Protein AF-A0A0V0R8R2-F1 (afdb_monomer)

Organism: Pseudocohnilembus persalinus (NCBI:txid266149)

InterPro domains:
  IPR005024 Snf7 family [PF03357] (38-142)
  IPR005024 Snf7 family [PTHR22761] (37-143)

Secondary structure (DSSP, 8-state):
-------------S------------PPPPHHHHHHHHHHHHHHHHHHHHHHHHHHHHHHHHHHHHHHHTT-HHHHHHHHHHHHHHHHHHHHHHHHHHHHHHHHHHHHHHHHHHHHHHHHHHHHHHHHHHHHHHHHHHHHTT-

Structure (mmCIF, N/CA/C/O backbone):
data_AF-A0A0V0R8R2-F1
#
_entry.id   AF-A0A0V0R8R2-F1
#
loop_
_atom_site.group_PDB
_atom_site.id
_atom_site.type_symbol
_atom_site.label_atom_id
_atom_site.label_alt_id
_atom_site.label_comp_id
_atom_site.label_asym_id
_atom_site.label_entity_id
_atom_site.label_seq_id
_atom_site.pdbx_PDB_ins_code
_atom_site.Cartn_x
_atom_site.Cartn_y
_atom_site.Cartn_z
_atom_site.occupancy
_atom_site.B_iso_or_equiv
_atom_site.auth_seq_id
_atom_site.auth_comp_id
_atom_site.auth_asym_id
_atom_site.auth_atom_id
_atom_site.pdbx_PDB_model_num
ATOM 1 N N . MET A 1 1 ? 66.828 -2.084 43.145 1.00 45.34 1 MET A N 1
ATOM 2 C CA . MET A 1 1 ? 68.097 -2.524 42.523 1.00 45.34 1 MET A CA 1
ATOM 3 C C . MET A 1 1 ? 67.828 -3.833 41.807 1.00 45.34 1 MET A C 1
ATOM 5 O O . MET A 1 1 ? 67.323 -4.739 42.451 1.00 45.34 1 MET A O 1
ATOM 9 N N . GLY A 1 2 ? 68.096 -3.903 40.503 1.00 42.75 2 GLY A N 1
ATOM 10 C CA . GLY A 1 2 ? 67.888 -5.105 39.689 1.00 42.75 2 GLY A CA 1
ATOM 11 C C . GLY A 1 2 ? 67.455 -4.747 38.272 1.00 42.75 2 GLY A C 1
ATOM 12 O O . GLY A 1 2 ? 66.267 -4.724 37.979 1.00 42.75 2 GLY A O 1
ATOM 13 N N . ASN A 1 3 ? 68.435 -4.398 37.439 1.00 40.22 3 ASN A N 1
ATOM 14 C CA . ASN A 1 3 ? 68.286 -4.047 36.031 1.00 40.22 3 ASN A CA 1
ATOM 15 C C . ASN A 1 3 ? 68.470 -5.304 35.150 1.00 40.22 3 ASN A C 1
ATOM 17 O O . ASN A 1 3 ? 69.419 -6.049 35.3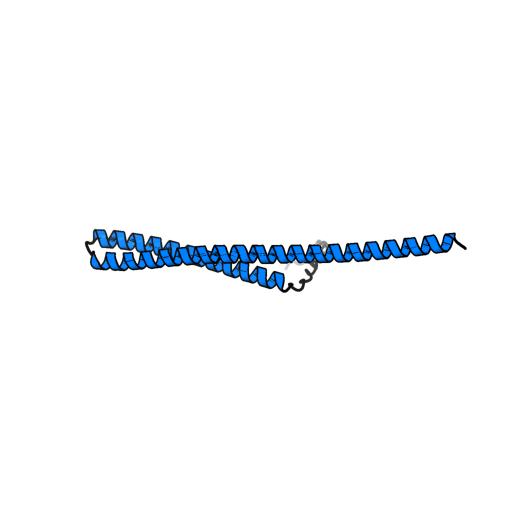65 1.00 40.22 3 ASN A O 1
ATOM 21 N N . CYS A 1 4 ? 67.636 -5.393 34.108 1.00 41.91 4 CYS A N 1
ATOM 22 C CA . CYS A 1 4 ? 67.960 -5.729 32.710 1.00 41.91 4 CYS A CA 1
ATOM 23 C C . CYS A 1 4 ? 68.180 -7.170 32.181 1.00 41.91 4 CYS A C 1
ATOM 25 O O . CYS A 1 4 ? 68.863 -7.999 32.768 1.00 41.91 4 CYS A O 1
ATOM 27 N N . PHE A 1 5 ? 67.725 -7.276 30.915 1.00 38.62 5 PHE A N 1
ATOM 28 C CA . PHE A 1 5 ? 67.988 -8.228 29.816 1.00 38.62 5 PHE A CA 1
ATOM 29 C C . PHE A 1 5 ? 67.271 -9.585 29.873 1.00 38.62 5 PHE A C 1
ATOM 31 O O . PHE A 1 5 ? 67.373 -10.307 30.849 1.00 38.62 5 PHE A O 1
ATOM 38 N N . GLY A 1 6 ? 66.554 -10.037 28.842 1.00 36.25 6 GLY A N 1
ATOM 39 C CA . GLY A 1 6 ? 66.343 -9.561 27.471 1.00 36.25 6 GLY A CA 1
ATOM 40 C C . GLY A 1 6 ? 65.727 -10.712 26.655 1.00 36.25 6 GLY A C 1
ATOM 41 O O . GLY A 1 6 ? 65.796 -11.860 27.084 1.00 36.25 6 GLY A O 1
ATOM 42 N N . GLY A 1 7 ? 65.141 -10.433 25.490 1.00 34.84 7 GLY A N 1
ATOM 43 C CA . GLY A 1 7 ? 64.748 -11.491 24.549 1.00 34.84 7 GLY A CA 1
ATOM 44 C C . GLY A 1 7 ? 63.568 -11.108 23.671 1.00 34.84 7 GLY A C 1
ATOM 45 O O . GLY A 1 7 ? 62.456 -10.972 24.159 1.00 34.84 7 GLY A O 1
ATOM 46 N N . GLY A 1 8 ? 63.850 -10.887 22.389 1.00 38.97 8 GLY A N 1
ATOM 47 C CA . GLY A 1 8 ? 62.956 -10.309 21.393 1.00 38.97 8 GLY A CA 1
ATOM 48 C C . GLY A 1 8 ? 61.653 -11.059 21.120 1.00 38.97 8 GLY A C 1
ATOM 49 O O . GLY A 1 8 ? 61.590 -12.282 21.143 1.00 38.97 8 GLY A O 1
ATOM 50 N N . HIS A 1 9 ? 60.656 -10.280 20.713 1.00 40.16 9 HIS A N 1
ATOM 51 C CA . HIS A 1 9 ? 59.688 -10.689 19.707 1.00 40.16 9 HIS A CA 1
ATOM 52 C C . HIS A 1 9 ? 59.574 -9.555 18.683 1.00 40.16 9 HIS A C 1
ATOM 54 O O . HIS A 1 9 ? 58.788 -8.624 18.822 1.00 40.16 9 HIS A O 1
ATOM 60 N N . GLN A 1 10 ? 60.440 -9.609 17.668 1.00 45.66 10 GLN A N 1
ATOM 61 C CA . GLN A 1 10 ? 60.135 -9.043 16.359 1.00 45.66 10 GLN A CA 1
ATOM 62 C C . GLN A 1 10 ? 59.151 -9.999 15.690 1.00 45.66 10 GLN A C 1
ATOM 64 O O . GLN A 1 10 ? 59.569 -11.065 15.251 1.00 45.66 10 GLN A O 1
ATOM 69 N N . SER A 1 11 ? 57.871 -9.630 15.643 1.00 43.25 11 SER A N 1
ATOM 70 C CA . SER A 1 11 ? 56.898 -10.154 14.675 1.00 43.25 11 SER A CA 1
ATOM 71 C C . SER A 1 11 ? 55.523 -9.522 14.912 1.00 43.25 11 SER A C 1
ATOM 73 O O . SER A 1 11 ? 54.598 -10.225 15.286 1.00 43.25 11 SER A O 1
ATOM 75 N N . ASP A 1 12 ? 55.400 -8.210 14.693 1.00 40.88 12 ASP A N 1
ATOM 76 C CA . ASP A 1 12 ? 54.101 -7.521 14.551 1.00 40.88 12 ASP A CA 1
ATOM 77 C C . ASP A 1 12 ? 54.094 -6.630 13.289 1.00 40.88 12 ASP A C 1
ATOM 79 O O . ASP A 1 12 ? 53.493 -5.562 13.233 1.00 40.88 12 ASP A O 1
ATOM 83 N N . GLU A 1 13 ? 54.778 -7.085 12.235 1.00 48.38 13 GLU A N 1
ATOM 84 C CA . GLU A 1 13 ? 54.634 -6.563 10.872 1.00 48.38 13 GLU A CA 1
ATOM 85 C C . GLU A 1 13 ? 53.998 -7.630 9.982 1.00 48.38 13 GLU A C 1
ATOM 87 O O . GLU A 1 13 ? 54.610 -8.136 9.047 1.00 48.38 13 GLU A O 1
ATOM 92 N N . LEU A 1 14 ? 52.747 -7.989 10.266 1.00 43.44 14 LEU A N 1
ATOM 93 C CA . LEU A 1 14 ? 51.898 -8.646 9.279 1.00 43.44 14 LEU A CA 1
ATOM 94 C C . LEU A 1 14 ? 50.485 -8.057 9.319 1.00 43.44 14 LEU A C 1
ATOM 96 O O . LEU A 1 14 ? 49.672 -8.350 10.184 1.00 43.44 14 LEU A O 1
ATOM 100 N N . GLN A 1 15 ? 50.225 -7.263 8.279 1.00 49.69 15 GLN A N 1
ATOM 101 C CA . GLN A 1 15 ? 48.930 -7.117 7.616 1.00 49.69 15 GLN A CA 1
ATOM 102 C C . GLN A 1 15 ? 47.790 -6.473 8.414 1.00 49.69 15 GLN A C 1
ATOM 104 O O . GLN A 1 15 ? 46.865 -7.135 8.869 1.00 49.69 15 GLN A O 1
ATOM 109 N N . GLN A 1 16 ? 47.733 -5.142 8.347 1.00 43.94 16 GLN A N 1
ATOM 110 C CA . GLN A 1 16 ? 46.463 -4.438 8.123 1.00 43.94 16 GLN A CA 1
ATOM 111 C C . GLN A 1 16 ? 46.586 -3.490 6.922 1.00 43.94 16 GLN A C 1
ATOM 113 O O . GLN A 1 16 ? 46.404 -2.281 7.003 1.00 43.94 16 GLN A O 1
ATOM 118 N N . GLN A 1 17 ? 46.890 -4.068 5.758 1.00 49.06 17 GLN A N 1
ATOM 119 C CA . GLN A 1 17 ? 46.403 -3.536 4.489 1.00 49.06 17 GLN A CA 1
ATOM 120 C C . GLN A 1 17 ? 45.178 -4.356 4.105 1.00 49.06 17 GLN A C 1
ATOM 122 O O . GLN A 1 17 ? 45.333 -5.527 3.778 1.00 49.06 17 GLN A O 1
ATOM 127 N N . GLN A 1 18 ? 43.995 -3.741 4.169 1.00 51.38 18 GLN A N 1
ATOM 128 C CA . GLN A 1 18 ? 42.821 -3.975 3.311 1.00 51.38 18 GLN A CA 1
ATOM 129 C C . GLN A 1 18 ? 41.562 -3.544 4.057 1.00 51.38 18 GLN A C 1
ATOM 131 O O . GLN A 1 18 ? 41.044 -4.331 4.831 1.00 51.38 18 GLN A O 1
ATOM 136 N N . GLN A 1 19 ? 41.046 -2.343 3.770 1.00 46.38 19 GLN A N 1
ATOM 137 C CA . GLN A 1 19 ? 39.603 -2.089 3.606 1.00 46.38 19 GLN A CA 1
ATOM 138 C C . GLN A 1 19 ? 39.396 -0.864 2.697 1.00 46.38 19 GLN A C 1
ATOM 140 O O . GLN A 1 19 ? 38.796 0.129 3.087 1.00 46.38 19 GLN A O 1
ATOM 145 N N . ASN A 1 20 ? 39.880 -0.927 1.454 1.00 48.62 20 ASN A N 1
ATOM 146 C CA . ASN A 1 20 ? 39.290 -0.125 0.380 1.00 48.62 20 ASN A CA 1
ATOM 147 C C . ASN A 1 20 ? 38.273 -1.019 -0.329 1.00 48.62 20 ASN A C 1
ATOM 149 O O . ASN A 1 20 ? 38.573 -1.646 -1.342 1.00 48.62 20 ASN A O 1
ATOM 153 N N . GLY A 1 21 ? 37.084 -1.146 0.266 1.00 41.72 21 GLY A N 1
ATOM 154 C CA . GLY A 1 21 ? 35.951 -1.764 -0.417 1.00 41.72 21 GLY A CA 1
ATOM 155 C C . GLY A 1 21 ? 35.593 -0.943 -1.663 1.00 41.72 21 GLY A C 1
ATOM 156 O O . GLY A 1 21 ? 35.741 0.283 -1.637 1.00 41.72 21 GLY A O 1
ATOM 157 N N . PRO A 1 22 ? 35.135 -1.573 -2.759 1.00 47.62 22 PRO A N 1
ATOM 158 C CA . PRO A 1 22 ? 34.751 -0.843 -3.957 1.00 47.62 22 PRO A CA 1
ATOM 159 C C . PRO A 1 22 ? 33.646 0.148 -3.587 1.00 47.62 22 PRO A C 1
ATOM 161 O O . PRO A 1 22 ? 32.580 -0.244 -3.105 1.00 47.62 22 PRO A O 1
ATOM 164 N N . GLN A 1 23 ? 33.913 1.443 -3.777 1.00 53.62 23 GLN A N 1
ATOM 165 C CA . GLN A 1 23 ? 32.906 2.486 -3.638 1.00 53.62 23 GLN A CA 1
ATOM 166 C C . GLN A 1 23 ? 31.765 2.133 -4.586 1.00 53.62 23 GLN A C 1
ATOM 168 O O . GLN A 1 23 ? 31.903 2.214 -5.805 1.00 53.62 23 GLN A O 1
ATOM 173 N N . LYS A 1 24 ? 30.649 1.674 -4.015 1.00 54.34 24 LYS A N 1
ATOM 174 C CA . LYS A 1 24 ? 29.422 1.372 -4.741 1.00 54.34 24 LYS A CA 1
ATOM 175 C C . LYS A 1 24 ? 29.012 2.657 -5.451 1.00 54.34 24 LYS A C 1
ATOM 177 O O . LYS A 1 24 ? 28.453 3.544 -4.809 1.00 54.34 24 LYS A O 1
ATOM 182 N N . GLN A 1 25 ? 29.348 2.774 -6.739 1.00 55.41 25 GLN A N 1
ATOM 183 C CA . GLN A 1 25 ? 28.928 3.883 -7.587 1.00 55.41 25 GLN A CA 1
ATOM 184 C C . GLN A 1 25 ? 27.425 4.022 -7.400 1.00 55.41 25 GLN A C 1
ATOM 186 O O . GLN A 1 25 ? 26.648 3.121 -7.729 1.00 55.41 25 GLN A O 1
ATOM 191 N N . ARG A 1 26 ? 27.031 5.113 -6.745 1.00 56.47 26 ARG A N 1
ATOM 192 C CA . ARG A 1 26 ? 25.636 5.420 -6.484 1.00 56.47 26 ARG A CA 1
ATOM 193 C C . ARG A 1 26 ? 25.040 5.748 -7.844 1.00 56.47 26 ARG A C 1
ATOM 195 O O . ARG A 1 26 ? 25.183 6.868 -8.313 1.00 56.47 26 ARG A O 1
ATOM 202 N N . ARG A 1 27 ? 24.450 4.741 -8.493 1.00 75.88 27 ARG A N 1
ATOM 203 C CA . ARG A 1 27 ? 23.699 4.932 -9.734 1.00 75.88 27 ARG A CA 1
ATOM 204 C C . ARG A 1 27 ? 22.673 6.033 -9.490 1.00 75.88 27 ARG A C 1
ATOM 206 O O . ARG A 1 27 ? 22.012 6.041 -8.446 1.00 75.88 27 ARG A O 1
ATOM 213 N N . GLU A 1 28 ? 22.592 6.976 -10.417 1.00 77.62 28 GLU A N 1
ATOM 214 C CA . GLU A 1 28 ? 21.546 7.985 -10.391 1.00 77.62 28 GLU A CA 1
ATOM 215 C C . GLU A 1 28 ? 20.206 7.269 -10.525 1.00 77.62 28 GLU A C 1
ATOM 217 O O . GLU A 1 28 ? 19.975 6.525 -11.473 1.00 77.62 28 GLU A O 1
ATOM 222 N N . ILE A 1 29 ? 19.357 7.439 -9.512 1.00 78.25 29 ILE A N 1
ATOM 223 C CA . ILE A 1 29 ? 18.043 6.806 -9.476 1.00 78.25 29 ILE A CA 1
ATOM 224 C C . ILE A 1 29 ? 17.215 7.426 -10.597 1.00 78.25 29 ILE A C 1
ATOM 226 O O . ILE A 1 29 ? 16.979 8.645 -10.582 1.00 78.25 29 ILE A O 1
ATOM 230 N N . THR A 1 30 ? 16.772 6.586 -11.527 1.00 86.31 30 THR A N 1
ATOM 231 C CA . THR A 1 30 ? 15.878 6.974 -12.618 1.00 86.31 30 THR A CA 1
ATOM 232 C C . THR A 1 30 ? 14.559 7.496 -12.052 1.00 86.31 30 THR A C 1
ATOM 234 O O . THR A 1 30 ? 14.128 7.112 -10.963 1.00 86.31 30 THR A O 1
ATOM 237 N N . GLU A 1 31 ? 13.884 8.382 -12.780 1.00 85.31 31 GLU A N 1
ATOM 238 C CA . GLU A 1 31 ? 12.595 8.940 -12.349 1.00 85.31 31 GLU A CA 1
ATOM 239 C C . GLU A 1 31 ? 11.572 7.842 -12.013 1.00 85.31 31 GLU A C 1
ATOM 241 O O . GLU A 1 31 ? 10.917 7.889 -10.972 1.00 85.31 31 GLU A O 1
ATOM 246 N N . THR A 1 32 ? 11.527 6.787 -12.828 1.00 85.12 32 THR A N 1
ATOM 247 C CA . THR A 1 32 ? 10.645 5.634 -12.622 1.00 85.12 32 THR A CA 1
ATOM 248 C C . THR A 1 32 ? 10.953 4.860 -11.337 1.00 85.12 32 THR A C 1
ATOM 250 O O . THR A 1 32 ? 10.032 4.451 -10.633 1.00 85.12 32 THR A O 1
ATOM 253 N N . GLU A 1 33 ? 12.231 4.710 -10.970 1.00 87.06 33 GLU A N 1
ATOM 254 C CA . GLU A 1 33 ? 12.621 4.067 -9.708 1.00 87.06 33 GLU A CA 1
ATOM 255 C C . GLU A 1 33 ? 12.254 4.935 -8.497 1.00 87.06 33 GLU A C 1
ATOM 257 O O . GLU A 1 33 ? 11.850 4.404 -7.462 1.00 87.06 33 GLU A O 1
ATOM 262 N N . ARG A 1 34 ? 12.342 6.271 -8.607 1.00 90.38 34 ARG A N 1
ATOM 263 C CA . ARG A 1 34 ? 11.898 7.183 -7.534 1.00 90.38 34 ARG A CA 1
ATOM 264 C C . ARG A 1 34 ? 10.400 7.038 -7.282 1.00 90.38 34 ARG A C 1
ATOM 266 O O . ARG A 1 34 ? 9.995 6.861 -6.134 1.00 90.38 34 ARG A O 1
ATOM 273 N N . ILE A 1 35 ? 9.604 7.034 -8.351 1.00 89.81 35 ILE A N 1
ATOM 274 C CA . ILE A 1 35 ? 8.151 6.833 -8.282 1.00 89.81 35 ILE A CA 1
ATOM 275 C C . ILE A 1 35 ? 7.831 5.468 -7.660 1.00 89.81 35 ILE A C 1
ATOM 277 O O . ILE A 1 35 ? 7.013 5.386 -6.743 1.00 89.81 35 ILE A O 1
ATOM 281 N N . GLU A 1 36 ? 8.509 4.397 -8.085 1.00 92.25 36 GLU A N 1
ATOM 282 C CA . GLU A 1 36 ? 8.305 3.060 -7.517 1.00 92.25 36 GLU A CA 1
ATOM 283 C C . GLU A 1 36 ? 8.620 3.022 -6.009 1.00 92.25 36 GLU A C 1
ATOM 285 O O . GLU A 1 36 ? 7.878 2.422 -5.222 1.00 92.25 36 GLU A O 1
ATOM 290 N N . ILE A 1 37 ? 9.699 3.685 -5.581 1.00 93.38 37 ILE A N 1
ATOM 291 C CA . ILE A 1 37 ? 10.072 3.807 -4.167 1.00 93.38 37 ILE A CA 1
ATOM 292 C C . ILE A 1 37 ? 8.981 4.537 -3.378 1.00 93.38 37 ILE A C 1
ATOM 294 O O . ILE A 1 37 ? 8.606 4.082 -2.294 1.00 93.38 37 ILE A O 1
ATOM 298 N N . ASP A 1 38 ? 8.453 5.642 -3.892 1.00 94.12 38 ASP A N 1
ATOM 299 C CA . ASP A 1 38 ? 7.451 6.434 -3.178 1.00 94.12 38 ASP A CA 1
ATOM 300 C C . ASP A 1 38 ? 6.092 5.724 -3.100 1.00 94.12 38 ASP A C 1
ATOM 302 O O . ASP A 1 38 ? 5.447 5.729 -2.042 1.00 94.12 38 ASP A O 1
ATOM 306 N N . LEU A 1 39 ? 5.702 4.997 -4.149 1.00 94.00 39 LEU A N 1
ATOM 307 C CA . LEU A 1 39 ? 4.533 4.115 -4.114 1.00 94.00 39 LEU A CA 1
ATOM 308 C C . LEU A 1 39 ? 4.702 2.999 -3.071 1.00 94.00 39 LEU A C 1
ATOM 310 O O . LEU A 1 39 ? 3.791 2.752 -2.274 1.00 94.00 39 LEU A O 1
ATOM 314 N N . LYS A 1 40 ? 5.883 2.370 -2.994 1.00 94.12 40 LYS A N 1
ATOM 315 C CA . LYS A 1 40 ? 6.192 1.358 -1.965 1.00 94.12 40 LYS A CA 1
ATOM 316 C C . LYS A 1 40 ? 6.145 1.938 -0.549 1.00 94.12 40 LYS A C 1
ATOM 318 O O . LYS A 1 40 ? 5.529 1.333 0.325 1.00 94.12 40 LYS A O 1
ATOM 323 N N . LYS A 1 41 ? 6.719 3.124 -0.314 1.00 96.00 41 LYS A N 1
ATOM 324 C CA . LYS A 1 41 ? 6.638 3.810 0.993 1.00 96.00 41 LYS A CA 1
ATOM 325 C C . LYS A 1 41 ? 5.191 4.096 1.390 1.00 96.00 41 LYS A C 1
ATOM 327 O O . LYS A 1 41 ? 4.822 3.934 2.557 1.00 96.00 41 LYS A O 1
ATOM 332 N N . THR A 1 42 ? 4.373 4.513 0.427 1.00 93.50 42 THR A N 1
ATOM 333 C CA . THR A 1 42 ? 2.951 4.801 0.649 1.00 93.50 42 THR A CA 1
ATOM 334 C C . THR A 1 42 ? 2.195 3.524 1.009 1.00 93.50 42 THR A C 1
ATOM 336 O O . THR A 1 42 ? 1.481 3.505 2.013 1.00 93.50 42 THR A O 1
ATOM 339 N N . ARG A 1 43 ? 2.425 2.425 0.279 1.00 93.94 43 ARG A N 1
ATOM 340 C CA . ARG A 1 43 ? 1.887 1.094 0.607 1.00 93.94 43 ARG A CA 1
ATOM 341 C C . ARG A 1 43 ? 2.270 0.663 2.023 1.00 93.94 43 ARG A C 1
ATOM 343 O O . ARG A 1 43 ? 1.409 0.243 2.792 1.00 93.94 43 ARG A O 1
ATOM 350 N N . ASP A 1 44 ? 3.542 0.792 2.389 1.00 95.25 44 ASP A N 1
ATOM 351 C CA . ASP A 1 44 ? 4.022 0.382 3.713 1.00 95.25 44 ASP A CA 1
ATOM 352 C C . ASP A 1 44 ? 3.400 1.239 4.826 1.00 95.25 44 ASP A C 1
ATOM 354 O O . ASP A 1 44 ? 3.080 0.744 5.908 1.00 95.25 44 ASP A O 1
ATOM 358 N N . THR A 1 45 ? 3.162 2.522 4.552 1.00 94.50 45 THR A N 1
ATOM 359 C CA . THR A 1 45 ? 2.456 3.426 5.467 1.00 94.50 45 THR A CA 1
ATOM 360 C C . THR A 1 45 ? 0.993 3.022 5.639 1.00 94.50 45 THR A C 1
ATOM 362 O O . THR A 1 45 ? 0.514 2.953 6.773 1.00 94.50 45 THR A O 1
ATOM 365 N N . LEU A 1 46 ? 0.293 2.687 4.550 1.00 93.56 46 LEU A N 1
ATOM 366 C CA . LEU A 1 46 ? -1.076 2.168 4.616 1.00 93.56 46 LEU A CA 1
ATOM 367 C C . LEU A 1 46 ? -1.147 0.857 5.399 1.00 93.56 46 LEU A C 1
ATOM 369 O O . LEU A 1 46 ? -2.040 0.704 6.227 1.00 93.56 46 LEU A O 1
ATOM 373 N N . GLN A 1 47 ? -0.176 -0.040 5.226 1.00 94.62 47 GLN A N 1
ATOM 374 C CA . GLN A 1 47 ? -0.115 -1.295 5.974 1.00 94.62 47 GLN A CA 1
ATOM 375 C C . GLN A 1 47 ? 0.075 -1.063 7.480 1.00 94.62 47 GLN A C 1
ATOM 377 O O . GLN A 1 47 ? -0.603 -1.685 8.299 1.00 94.62 47 GLN A O 1
ATOM 382 N N . ARG A 1 48 ? 0.948 -0.125 7.869 1.00 94.69 48 ARG A N 1
ATOM 383 C CA . ARG A 1 48 ? 1.108 0.268 9.282 1.00 94.69 48 ARG A CA 1
ATOM 384 C C . ARG A 1 48 ? -0.172 0.884 9.842 1.00 94.69 48 ARG A C 1
ATOM 386 O O . ARG A 1 48 ? -0.536 0.607 10.982 1.00 94.69 48 ARG A O 1
ATOM 393 N N . ASN A 1 49 ? -0.861 1.711 9.059 1.00 93.75 49 ASN A N 1
ATOM 394 C CA . ASN A 1 49 ? -2.129 2.307 9.474 1.00 93.75 49 ASN A CA 1
ATOM 395 C C . ASN A 1 49 ? -3.227 1.246 9.617 1.00 93.75 49 ASN A C 1
ATOM 397 O O . ASN A 1 49 ? -3.941 1.272 10.615 1.00 93.75 49 ASN A O 1
ATOM 401 N N . LYS A 1 50 ? -3.295 0.266 8.706 1.00 94.00 50 LYS A N 1
ATOM 402 C CA . LYS A 1 50 ? -4.188 -0.899 8.798 1.00 94.00 50 LYS A CA 1
ATOM 403 C C . LYS A 1 50 ? -4.012 -1.629 10.132 1.00 94.00 50 LYS A C 1
ATOM 405 O O . LYS A 1 50 ? -4.980 -1.840 10.853 1.00 94.00 50 LYS A O 1
ATOM 410 N N . GLN A 1 51 ? -2.768 -1.946 10.496 1.00 95.50 51 GLN A N 1
ATOM 411 C CA . GLN A 1 51 ? -2.450 -2.618 11.762 1.00 95.50 51 GLN A CA 1
ATOM 412 C C . GLN A 1 51 ? -2.874 -1.790 12.983 1.00 95.50 51 GLN A C 1
ATOM 414 O O . GLN A 1 51 ? -3.475 -2.324 13.914 1.00 95.50 51 GLN A O 1
ATOM 419 N N . LYS A 1 52 ? -2.612 -0.477 12.970 1.00 94.88 52 LYS A N 1
ATOM 420 C CA . LYS A 1 52 ? -3.028 0.430 14.052 1.00 94.88 52 LYS A CA 1
ATOM 421 C C . LYS A 1 52 ? -4.547 0.478 14.211 1.00 94.88 52 LYS A C 1
ATOM 423 O O . LYS A 1 52 ? -5.035 0.425 15.335 1.00 94.88 52 LYS A O 1
ATOM 428 N N . VAL A 1 53 ? -5.284 0.578 13.105 1.00 93.56 53 VAL A N 1
ATOM 429 C CA . VAL A 1 53 ? -6.754 0.630 13.117 1.00 93.56 53 VAL A CA 1
ATOM 430 C C . VAL A 1 53 ? -7.335 -0.704 13.587 1.00 93.56 53 VAL A C 1
ATOM 432 O O . VAL A 1 53 ? -8.234 -0.699 14.420 1.00 93.56 53 VAL A O 1
ATOM 435 N N . SER A 1 54 ? -6.772 -1.836 13.154 1.00 94.69 54 SER A N 1
ATOM 436 C CA . SER A 1 54 ? -7.173 -3.165 13.639 1.00 94.69 54 SER A CA 1
ATOM 437 C C . SER A 1 54 ? -7.040 -3.276 15.161 1.00 94.69 54 SER A C 1
ATOM 439 O O . SER A 1 54 ? -7.998 -3.632 15.838 1.00 94.69 54 SER A O 1
ATOM 441 N N . ALA A 1 55 ? -5.899 -2.863 15.724 1.00 95.94 55 ALA A N 1
ATOM 442 C CA . ALA A 1 55 ? -5.695 -2.874 17.175 1.00 95.94 55 ALA A CA 1
ATOM 443 C C . ALA A 1 55 ? -6.665 -1.936 17.926 1.00 95.94 55 ALA A C 1
ATOM 445 O O . ALA A 1 55 ? -7.077 -2.213 19.058 1.00 95.94 55 ALA A O 1
ATOM 446 N N . GLN A 1 56 ? -7.051 -0.814 17.307 1.00 94.19 56 GLN A N 1
ATOM 447 C CA . GLN A 1 56 ? -8.073 0.082 17.857 1.00 94.19 56 GLN A CA 1
ATOM 448 C C . GLN A 1 56 ? -9.464 -0.559 17.851 1.00 94.19 56 GLN A C 1
ATOM 450 O O . GLN A 1 56 ? -10.193 -0.384 18.828 1.00 94.19 56 GLN A O 1
ATOM 455 N N . ILE A 1 57 ? -9.822 -1.311 16.806 1.00 95.19 57 ILE A N 1
ATOM 456 C CA . ILE A 1 57 ? -11.082 -2.064 16.746 1.00 95.19 57 ILE A CA 1
ATOM 457 C C . ILE A 1 57 ? -11.131 -3.085 17.885 1.00 95.19 57 ILE A C 1
ATOM 459 O O . ILE A 1 57 ? -12.089 -3.060 18.659 1.00 95.19 57 ILE A O 1
ATOM 463 N N . ASP A 1 58 ? -10.076 -3.882 18.071 1.00 95.44 58 ASP A N 1
ATOM 464 C CA . ASP A 1 58 ? -9.991 -4.871 19.157 1.00 95.44 58 ASP A CA 1
ATOM 465 C C . ASP A 1 58 ? -10.151 -4.205 20.532 1.00 95.44 58 ASP A C 1
ATOM 467 O O . ASP A 1 58 ? -10.902 -4.662 21.399 1.00 95.44 58 ASP A O 1
ATOM 471 N N . THR A 1 59 ? -9.501 -3.053 20.721 1.00 95.31 59 THR A N 1
ATOM 472 C CA . THR A 1 59 ? -9.625 -2.265 21.953 1.00 95.31 59 THR A CA 1
ATOM 473 C C . THR A 1 59 ? -11.071 -1.817 22.173 1.00 95.31 59 THR A C 1
ATOM 475 O O . THR A 1 59 ? -11.617 -2.014 23.262 1.00 95.31 59 THR A O 1
ATOM 478 N N . VAL A 1 60 ? -11.721 -1.258 21.150 1.00 93.62 60 VAL A N 1
ATOM 479 C CA . VAL A 1 60 ? -13.123 -0.824 21.222 1.00 93.62 60 VAL A CA 1
ATOM 480 C C . VAL A 1 60 ? -14.051 -2.007 21.511 1.00 93.62 60 VAL A C 1
ATOM 482 O O . VAL A 1 60 ? -14.955 -1.873 22.334 1.00 93.62 60 VAL A O 1
ATOM 485 N N . GLU A 1 61 ? -13.805 -3.190 20.945 1.00 93.94 61 GLU A N 1
ATOM 486 C CA . GLU A 1 61 ? -14.586 -4.393 21.255 1.00 93.94 61 GLU A CA 1
ATOM 487 C C . GLU A 1 61 ? -14.504 -4.786 22.729 1.00 93.94 61 GLU A C 1
ATOM 489 O O . GLU A 1 61 ? -15.528 -5.102 23.345 1.00 93.94 61 GLU A O 1
ATOM 494 N N . THR A 1 62 ? -13.311 -4.745 23.328 1.00 95.06 62 THR A N 1
ATOM 495 C CA . THR A 1 62 ? -13.168 -5.040 24.763 1.00 95.06 62 THR A CA 1
ATOM 496 C C . THR A 1 62 ? -13.902 -4.018 25.630 1.00 95.06 62 THR A C 1
ATOM 498 O O . THR A 1 62 ? -14.532 -4.393 26.622 1.00 95.06 62 THR A O 1
ATOM 501 N N . VAL A 1 63 ? -13.883 -2.738 25.245 1.00 94.00 63 VAL A N 1
ATOM 502 C CA . VAL A 1 63 ? -14.599 -1.664 25.948 1.00 94.00 63 VAL A CA 1
ATOM 503 C C . VAL A 1 63 ? -16.109 -1.853 25.832 1.00 94.00 63 VAL A C 1
ATOM 505 O O . VAL A 1 63 ? -16.811 -1.744 26.836 1.00 94.00 63 VAL A O 1
ATOM 508 N N . ILE A 1 64 ? -16.618 -2.201 24.650 1.00 92.44 64 ILE A N 1
ATOM 509 C CA . ILE A 1 64 ? -18.043 -2.490 24.441 1.00 92.44 64 ILE A CA 1
ATOM 510 C C . ILE A 1 64 ? -18.480 -3.661 25.328 1.00 92.44 64 ILE A C 1
ATOM 512 O O . ILE A 1 64 ? -19.478 -3.538 26.039 1.00 92.44 64 ILE A O 1
ATOM 516 N N . LYS A 1 65 ? -17.715 -4.762 25.352 1.00 93.94 65 LYS A N 1
ATOM 517 C CA . LYS A 1 65 ? -18.001 -5.930 26.208 1.00 93.94 65 LYS A CA 1
ATOM 518 C C . LYS A 1 65 ? -18.086 -5.537 27.689 1.00 93.94 65 LYS A C 1
ATOM 520 O O . LYS A 1 65 ? -19.036 -5.925 28.368 1.00 93.94 65 LYS A O 1
ATOM 525 N N . LYS A 1 66 ? -17.159 -4.699 28.169 1.00 94.00 66 LYS A N 1
ATOM 526 C CA . LYS A 1 66 ? -17.187 -4.159 29.540 1.00 94.00 66 LYS A CA 1
ATOM 527 C C . LYS A 1 66 ? -18.417 -3.281 29.794 1.00 94.00 66 LYS A C 1
ATOM 529 O O . LYS A 1 66 ? -19.137 -3.511 30.760 1.00 94.00 66 LYS A O 1
ATOM 534 N N . LEU A 1 67 ? -18.730 -2.337 28.906 1.00 92.88 67 LEU A N 1
ATOM 535 C CA . LEU A 1 67 ? -19.879 -1.435 29.069 1.00 92.88 67 LEU A CA 1
ATOM 536 C C . LEU A 1 67 ? -21.230 -2.164 29.049 1.00 92.88 67 LEU A C 1
ATOM 538 O O . LEU A 1 67 ? -22.161 -1.737 29.735 1.00 92.88 67 LEU A O 1
ATOM 542 N N . ILE A 1 68 ? -21.339 -3.262 28.294 1.00 92.06 68 ILE A N 1
ATOM 543 C CA . ILE A 1 68 ? -22.517 -4.139 28.313 1.00 92.06 68 ILE A CA 1
ATOM 544 C C . ILE A 1 68 ? -22.642 -4.830 29.676 1.00 92.06 68 ILE A C 1
ATOM 546 O O . ILE A 1 68 ? -23.738 -4.848 30.236 1.00 92.06 68 ILE A O 1
ATOM 550 N N . SER A 1 69 ? -21.534 -5.334 30.236 1.00 93.31 69 SER A N 1
ATOM 551 C CA . SER A 1 69 ? -21.528 -5.950 31.573 1.00 93.31 69 SER A CA 1
ATOM 552 C C . SER A 1 69 ? -21.894 -4.958 32.687 1.00 93.31 69 SER A C 1
ATOM 554 O O . SER A 1 69 ? -22.618 -5.309 33.612 1.00 93.31 69 SER A O 1
ATOM 556 N N . GLU A 1 70 ? -21.501 -3.688 32.542 1.00 93.31 70 GLU A N 1
ATOM 557 C CA . GLU A 1 70 ? -21.858 -2.585 33.448 1.00 93.31 70 GLU A CA 1
ATOM 558 C C . GLU A 1 70 ? -23.292 -2.046 33.231 1.00 93.31 70 GLU A C 1
ATOM 560 O O . GLU A 1 70 ? -23.672 -1.049 33.838 1.00 93.31 70 GLU A O 1
ATOM 565 N N . GLN A 1 71 ? -24.086 -2.649 32.334 1.00 90.25 71 GLN A N 1
ATOM 566 C CA . GLN A 1 71 ? -25.437 -2.211 31.934 1.00 90.25 71 GLN A CA 1
ATOM 567 C C . GLN A 1 71 ? -25.532 -0.771 31.380 1.00 90.25 71 GLN A C 1
ATOM 569 O O . GLN A 1 71 ? -26.621 -0.207 31.247 1.00 90.25 71 GLN A O 1
ATOM 574 N N . ARG A 1 72 ? -24.415 -0.166 30.957 1.00 91.44 72 ARG A N 1
ATOM 575 C CA . ARG A 1 72 ? -24.354 1.215 30.438 1.00 91.44 72 ARG A CA 1
ATOM 576 C C . ARG A 1 72 ? -24.604 1.267 28.930 1.00 91.44 72 ARG A C 1
ATOM 578 O O . ARG A 1 72 ? -23.715 1.597 28.138 1.00 91.44 72 ARG A O 1
ATOM 585 N N . ARG A 1 73 ? -25.845 0.973 28.535 1.00 88.81 73 ARG A N 1
ATOM 586 C CA . ARG A 1 73 ? -26.270 0.814 27.129 1.00 88.81 73 ARG A CA 1
ATOM 587 C C . ARG A 1 73 ? -26.021 2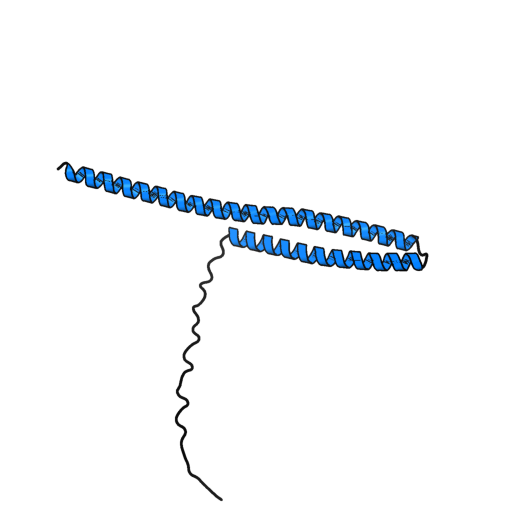.044 26.249 1.00 88.81 73 ARG A C 1
ATOM 589 O O . ARG A 1 73 ? -25.539 1.892 25.128 1.00 88.81 73 ARG A O 1
ATOM 596 N N . ASP A 1 74 ? -26.256 3.254 26.754 1.00 89.69 74 ASP A N 1
ATOM 597 C CA . ASP A 1 74 ? -26.074 4.484 25.961 1.00 89.69 74 ASP A CA 1
ATOM 598 C C . ASP A 1 74 ? -24.613 4.730 25.577 1.00 89.69 74 ASP A C 1
ATOM 600 O O . ASP A 1 74 ? -24.307 5.184 24.472 1.00 89.69 74 ASP A O 1
ATOM 604 N N . LYS A 1 75 ? -23.688 4.400 26.485 1.00 90.62 75 LYS A N 1
ATOM 605 C CA . LYS A 1 75 ? -22.249 4.535 26.239 1.00 90.62 75 LYS A CA 1
ATOM 606 C C . LYS A 1 75 ? -21.748 3.417 25.329 1.00 90.62 75 LYS A C 1
ATOM 608 O O . LYS A 1 75 ? -20.983 3.696 24.412 1.00 90.62 75 LYS A O 1
ATOM 613 N N . ALA A 1 76 ? -22.254 2.195 25.504 1.00 90.62 76 ALA A N 1
ATOM 614 C CA . ALA A 1 76 ? -21.966 1.087 24.595 1.00 90.62 76 ALA A CA 1
ATOM 615 C C . ALA A 1 76 ? -22.404 1.396 23.150 1.00 90.62 76 ALA A C 1
ATOM 617 O O . ALA A 1 76 ? -21.660 1.120 22.213 1.00 90.62 76 ALA A O 1
ATOM 618 N N . LYS A 1 77 ? -23.563 2.044 22.957 1.00 92.81 77 LYS A N 1
ATOM 619 C CA . LYS A 1 77 ? -24.043 2.454 21.626 1.00 92.81 77 LYS A CA 1
ATOM 620 C C . LYS A 1 77 ? -23.093 3.438 20.935 1.00 92.81 77 LYS A C 1
ATOM 622 O O . LYS A 1 77 ? -22.833 3.288 19.744 1.00 92.81 77 LYS A O 1
ATOM 627 N N . LYS A 1 78 ? -22.556 4.420 21.668 1.00 93.50 78 LYS A N 1
ATOM 628 C CA . LYS A 1 78 ? -21.572 5.376 21.125 1.00 93.50 78 LYS A CA 1
ATOM 629 C C . LYS A 1 78 ? -20.268 4.686 20.721 1.00 93.50 78 LYS A C 1
ATOM 631 O O . LYS A 1 78 ? -19.753 4.947 19.638 1.00 93.50 78 LYS A O 1
ATOM 636 N N . GLU A 1 79 ? -19.768 3.770 21.547 1.00 93.25 79 GLU A N 1
ATOM 637 C CA . GLU A 1 79 ? -18.568 2.990 21.208 1.00 93.25 79 GLU A CA 1
ATOM 638 C C . GLU A 1 79 ? -18.803 2.062 20.007 1.00 93.25 79 GLU A C 1
ATOM 640 O O . GLU A 1 79 ? -17.927 1.915 19.159 1.00 93.25 79 GLU A O 1
ATOM 645 N N . PHE A 1 80 ? -20.005 1.505 19.852 1.00 93.62 80 PHE A N 1
ATOM 646 C CA . PHE A 1 80 ? -20.349 0.705 18.674 1.00 93.62 80 PHE A CA 1
ATOM 647 C C . PHE A 1 80 ? -20.349 1.533 17.379 1.00 93.62 80 PHE A C 1
ATOM 649 O O . PHE A 1 80 ? -19.836 1.085 16.357 1.00 93.62 80 PHE A O 1
ATOM 656 N N . GLN A 1 81 ? -20.851 2.771 17.416 1.00 94.56 81 GLN A N 1
ATOM 657 C CA . GLN A 1 81 ? -20.765 3.690 16.270 1.00 94.56 81 GLN A CA 1
ATOM 658 C C . GLN A 1 81 ? -19.312 4.027 15.917 1.00 94.56 81 GLN A C 1
ATOM 660 O O . GLN A 1 81 ? -18.950 4.074 14.741 1.00 94.56 81 GLN A O 1
ATOM 665 N N . LYS A 1 82 ? -18.464 4.216 16.933 1.00 94.19 82 LYS A N 1
ATOM 666 C CA . LYS A 1 82 ? -17.024 4.419 16.750 1.00 94.19 82 LYS A CA 1
ATOM 667 C C . LYS A 1 82 ? -16.366 3.202 16.093 1.00 94.19 82 LYS A C 1
ATOM 669 O O . LYS A 1 82 ? -15.575 3.373 15.170 1.00 94.19 82 LYS A O 1
ATOM 674 N N . LYS A 1 83 ? -16.740 1.988 16.512 1.00 94.19 83 LYS A N 1
ATOM 675 C CA . LYS A 1 83 ? -16.291 0.734 15.892 1.00 94.19 83 LYS A CA 1
ATOM 676 C C . LYS A 1 83 ? -16.631 0.686 14.399 1.00 94.19 83 LYS A C 1
ATOM 678 O O . LYS A 1 83 ? -15.734 0.494 13.587 1.00 94.19 83 LYS A O 1
ATOM 683 N N . GLN A 1 84 ? -17.888 0.953 14.038 1.00 95.44 84 GLN A N 1
ATOM 684 C CA . GLN A 1 84 ? -18.329 0.963 12.636 1.00 95.44 84 GLN A CA 1
ATOM 685 C C . GLN A 1 84 ? -17.568 1.981 11.783 1.00 95.44 84 GLN A C 1
ATOM 687 O O . GLN A 1 84 ? -17.301 1.740 10.608 1.00 95.44 84 GLN A O 1
ATOM 692 N N . LEU A 1 85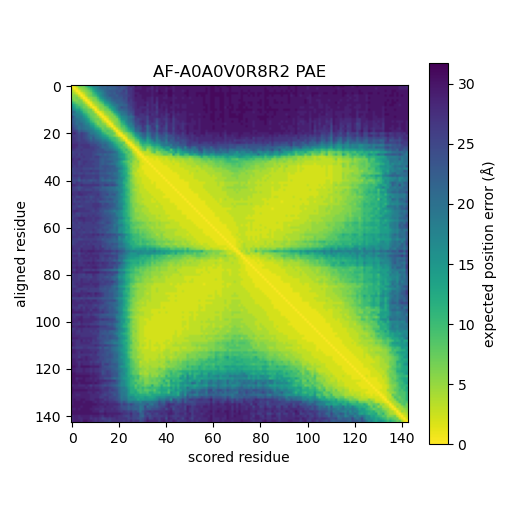 ? -17.222 3.138 12.354 1.00 95.12 85 LEU A N 1
ATOM 693 C CA . LEU A 1 85 ? -16.419 4.133 11.650 1.00 95.12 85 LEU A CA 1
ATOM 694 C C . LEU A 1 85 ? -15.002 3.615 11.368 1.00 95.12 85 LEU A C 1
ATOM 696 O O . LEU A 1 85 ? -14.485 3.843 10.276 1.00 95.12 85 LEU A O 1
ATOM 700 N N . TYR A 1 86 ? -14.387 2.910 12.322 1.00 94.06 86 TYR A N 1
ATOM 701 C CA . TYR A 1 86 ? -13.078 2.290 12.115 1.00 94.06 86 TYR A CA 1
ATOM 702 C C . TYR A 1 86 ? -13.118 1.141 11.112 1.00 94.06 86 TYR A C 1
ATOM 704 O O . TYR A 1 86 ? -12.205 1.053 10.299 1.00 94.06 86 TYR A O 1
ATOM 712 N N . GLU A 1 87 ? -14.168 0.319 11.116 1.00 94.56 87 GLU A N 1
ATOM 713 C CA . GLU A 1 87 ? -14.377 -0.729 10.105 1.00 94.56 87 GLU A CA 1
ATOM 714 C C . GLU A 1 87 ? -14.485 -0.108 8.703 1.00 94.56 87 GLU A C 1
ATOM 716 O O . GLU A 1 87 ? -13.700 -0.441 7.823 1.00 94.56 87 GLU A O 1
ATOM 721 N N . LYS A 1 88 ? -15.317 0.928 8.524 1.00 95.44 88 LYS A N 1
ATOM 722 C CA . LYS A 1 88 ? -15.383 1.670 7.249 1.00 95.44 88 LYS A CA 1
ATOM 723 C C . LYS A 1 88 ? -14.042 2.277 6.848 1.00 95.44 88 LYS A C 1
ATOM 725 O O . LYS A 1 88 ? -13.707 2.346 5.668 1.00 95.44 88 LYS A O 1
ATOM 730 N N . TYR A 1 89 ? -13.284 2.803 7.804 1.00 93.81 89 TYR A N 1
ATOM 731 C CA . TYR A 1 89 ? -11.965 3.364 7.524 1.00 93.81 89 TYR A CA 1
ATOM 732 C C . TYR A 1 89 ? -10.957 2.278 7.118 1.00 93.81 89 TYR A C 1
ATOM 734 O O . TYR A 1 89 ? -10.116 2.531 6.255 1.00 93.81 89 TYR A O 1
ATOM 742 N N . LEU A 1 90 ? -11.064 1.078 7.695 1.00 95.06 90 LEU A N 1
ATOM 743 C CA . LEU A 1 90 ? -10.272 -0.091 7.325 1.00 95.06 90 LEU A CA 1
ATOM 744 C C . LEU A 1 90 ? -10.562 -0.511 5.881 1.00 95.06 90 LEU A C 1
ATOM 746 O O . LEU A 1 90 ? -9.614 -0.625 5.107 1.00 95.06 90 LEU A O 1
ATOM 750 N N . ASP A 1 91 ? -11.837 -0.616 5.502 1.00 95.62 91 ASP A N 1
ATOM 751 C CA . ASP A 1 91 ? -12.255 -0.940 4.129 1.00 95.62 91 ASP A CA 1
ATOM 752 C C . ASP A 1 91 ? -11.665 0.068 3.127 1.00 95.62 91 ASP A C 1
ATOM 754 O O . ASP A 1 91 ? -11.018 -0.296 2.147 1.00 95.62 91 ASP A O 1
ATOM 758 N N . ASN A 1 92 ? -11.755 1.365 3.444 1.00 94.44 92 ASN A N 1
ATOM 759 C CA . ASN A 1 92 ? -11.156 2.420 2.621 1.00 94.44 92 ASN A CA 1
ATOM 760 C C . ASN A 1 92 ? -9.625 2.297 2.488 1.00 94.44 92 ASN A C 1
ATOM 762 O O . ASN A 1 92 ? -9.057 2.696 1.468 1.00 94.44 92 ASN A O 1
ATOM 766 N N . ILE A 1 93 ? -8.921 1.827 3.526 1.00 93.69 93 ILE A N 1
ATOM 767 C CA . ILE A 1 93 ? -7.474 1.569 3.455 1.00 93.69 93 ILE A CA 1
ATOM 768 C C . ILE A 1 93 ? -7.195 0.379 2.536 1.00 93.69 93 ILE A C 1
ATOM 770 O O . ILE A 1 93 ? -6.225 0.426 1.775 1.00 93.69 93 ILE A O 1
ATOM 774 N N . GLU A 1 94 ? -8.013 -0.669 2.593 1.00 93.38 94 GLU A N 1
ATOM 775 C CA . GLU A 1 94 ? -7.870 -1.847 1.736 1.00 93.38 94 GLU A CA 1
ATOM 776 C C . GLU A 1 94 ? -8.083 -1.499 0.262 1.00 93.38 94 GLU A C 1
ATOM 778 O O . GLU A 1 94 ? -7.216 -1.815 -0.558 1.00 93.38 94 GLU A O 1
ATOM 783 N N . ASP A 1 95 ? -9.125 -0.732 -0.056 1.00 95.25 95 ASP A N 1
ATOM 784 C CA . ASP A 1 95 ? -9.382 -0.238 -1.414 1.00 95.25 95 ASP A CA 1
ATOM 785 C C . ASP A 1 95 ? -8.196 0.569 -1.955 1.00 95.25 95 ASP A C 1
ATOM 787 O O . ASP A 1 95 ? -7.686 0.322 -3.053 1.00 95.25 95 ASP A O 1
ATOM 791 N N . LYS A 1 96 ? -7.683 1.510 -1.153 1.00 92.75 96 LYS A N 1
ATOM 792 C CA . LYS A 1 96 ? -6.511 2.319 -1.522 1.00 92.75 96 LYS A CA 1
ATOM 793 C C . LYS A 1 96 ? -5.248 1.473 -1.681 1.00 92.75 96 LYS A C 1
ATOM 795 O O . LYS A 1 96 ? -4.431 1.758 -2.557 1.00 92.75 96 LYS A O 1
ATOM 800 N N . SER A 1 97 ? -5.081 0.437 -0.861 1.00 93.75 97 SER A N 1
ATOM 801 C CA . SER A 1 97 ? -3.955 -0.496 -0.959 1.00 93.75 97 SER A CA 1
ATOM 802 C C . SER A 1 97 ? -3.979 -1.254 -2.287 1.00 93.75 97 SER A C 1
ATOM 804 O O . SER A 1 97 ? -2.948 -1.338 -2.955 1.00 93.75 97 SER A O 1
ATOM 806 N N . ILE A 1 98 ? -5.153 -1.727 -2.720 1.00 95.44 98 ILE A N 1
ATOM 807 C CA . ILE A 1 98 ? -5.335 -2.391 -4.020 1.00 95.44 98 ILE A CA 1
ATOM 808 C C . ILE A 1 98 ? -4.959 -1.443 -5.163 1.00 95.44 98 ILE A C 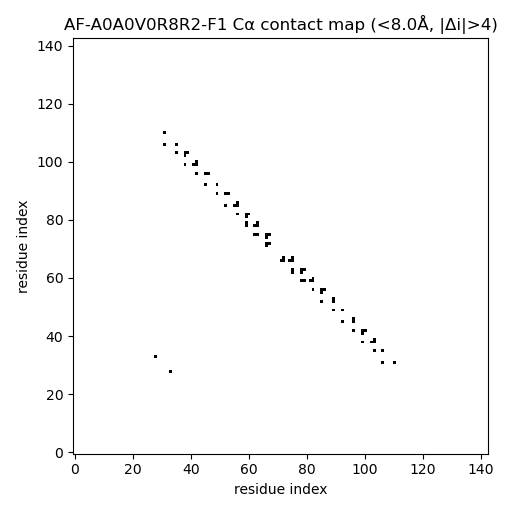1
ATOM 810 O O . ILE A 1 98 ? -4.230 -1.835 -6.075 1.00 95.44 98 ILE A O 1
ATOM 814 N N . VAL A 1 99 ? -5.409 -0.188 -5.106 1.00 95.62 99 VAL A N 1
ATOM 815 C CA . VAL A 1 99 ? -5.079 0.822 -6.124 1.00 95.62 99 VAL A CA 1
ATOM 816 C C . VAL A 1 99 ? -3.567 1.055 -6.209 1.00 95.62 99 VAL A C 1
ATOM 818 O O . VAL A 1 99 ? -3.007 1.014 -7.301 1.00 95.62 99 VAL A O 1
ATOM 821 N N . ILE A 1 100 ? -2.876 1.221 -5.079 1.00 95.12 100 ILE A N 1
ATOM 822 C CA . ILE A 1 100 ? -1.415 1.418 -5.075 1.00 95.12 100 ILE A CA 1
ATOM 823 C C . ILE A 1 100 ? -0.676 0.180 -5.586 1.00 95.12 100 ILE A C 1
ATOM 825 O O . ILE A 1 100 ? 0.319 0.312 -6.296 1.00 95.12 100 ILE A O 1
ATOM 829 N N . GLN A 1 101 ? -1.143 -1.02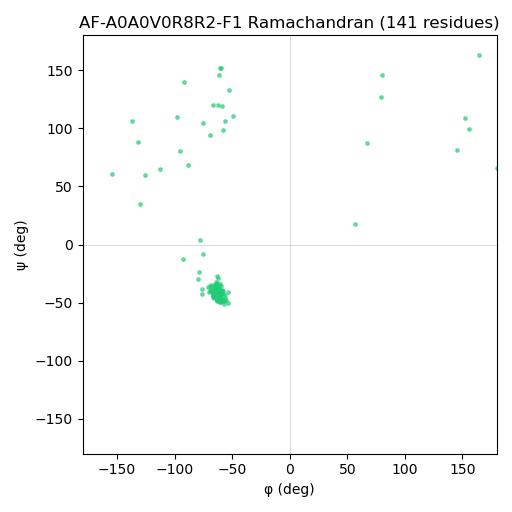7 -5.263 1.00 93.25 101 GLN A N 1
ATOM 830 C CA . GLN A 1 101 ? -0.549 -2.254 -5.800 1.00 93.25 101 GLN A CA 1
ATOM 831 C C . GLN A 1 101 ? -0.671 -2.328 -7.325 1.00 93.25 101 GLN A C 1
ATOM 833 O O . GLN A 1 101 ? 0.307 -2.683 -7.985 1.00 93.25 101 GLN A O 1
ATOM 838 N N . LYS A 1 102 ? -1.825 -1.938 -7.881 1.00 96.06 102 LYS A N 1
ATOM 839 C CA . LYS A 1 102 ? -2.019 -1.825 -9.334 1.00 96.06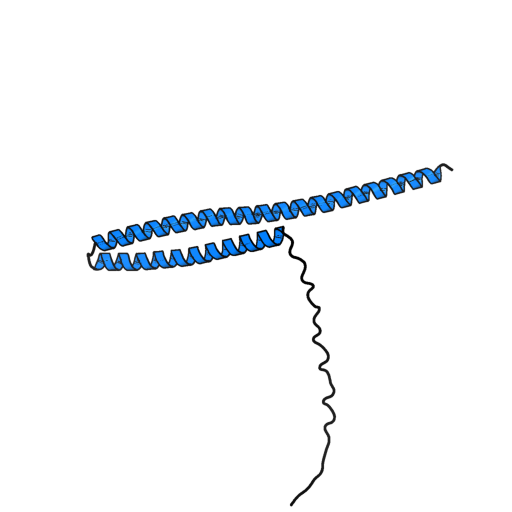 102 LYS A CA 1
ATOM 840 C C . LYS A 1 102 ? -1.071 -0.794 -9.945 1.00 96.06 102 LYS A C 1
ATOM 842 O O . LYS A 1 102 ? -0.357 -1.133 -10.877 1.00 96.06 102 LYS A O 1
ATOM 847 N N . MET A 1 103 ? -0.955 0.395 -9.351 1.00 94.12 103 MET A N 1
ATOM 848 C CA . MET A 1 103 ? -0.029 1.433 -9.827 1.00 94.12 103 MET A CA 1
ATOM 849 C C . MET A 1 103 ? 1.436 0.969 -9.814 1.00 94.12 103 MET A C 1
ATOM 851 O O . MET A 1 103 ? 2.172 1.226 -10.759 1.00 94.12 103 MET A O 1
ATOM 855 N N . ILE A 1 104 ? 1.874 0.248 -8.773 1.00 94.19 104 ILE A N 1
ATOM 856 C CA . ILE A 1 104 ? 3.231 -0.330 -8.730 1.00 94.19 104 ILE A CA 1
ATOM 857 C C . ILE A 1 104 ? 3.430 -1.325 -9.879 1.00 94.19 104 ILE A C 1
ATOM 859 O O . ILE A 1 104 ? 4.506 -1.365 -10.474 1.00 94.19 104 ILE A O 1
ATOM 863 N N . HIS A 1 105 ? 2.423 -2.147 -10.178 1.00 95.19 105 HIS A N 1
ATOM 864 C CA . HIS A 1 105 ? 2.488 -3.095 -11.286 1.00 95.19 105 HIS A CA 1
ATOM 865 C C . HIS A 1 105 ? 2.529 -2.388 -12.646 1.00 95.19 105 HIS A C 1
ATOM 867 O O . HIS A 1 105 ? 3.377 -2.719 -13.468 1.00 95.19 105 HIS A O 1
ATOM 873 N N . GLU A 1 106 ? 1.683 -1.381 -12.854 1.00 94.81 106 GLU A N 1
ATOM 874 C CA . GLU A 1 106 ? 1.637 -0.580 -14.083 1.00 94.81 106 GLU A CA 1
ATOM 875 C C . GLU A 1 106 ? 2.966 0.139 -14.343 1.00 94.81 106 GLU A C 1
ATOM 877 O O . GLU A 1 106 ? 3.492 0.064 -15.451 1.00 94.81 106 GLU A O 1
ATOM 882 N N . VAL A 1 107 ? 3.565 0.757 -13.317 1.00 93.25 107 VAL A N 1
ATOM 883 C CA . VAL A 1 107 ? 4.887 1.400 -13.434 1.00 93.25 107 VAL A CA 1
ATOM 884 C C . VAL A 1 107 ? 5.954 0.389 -13.852 1.00 93.25 107 VAL A C 1
ATOM 886 O O . VAL A 1 107 ? 6.757 0.682 -14.734 1.00 93.25 107 VAL A O 1
ATOM 889 N N . LYS A 1 108 ? 5.947 -0.815 -13.270 1.00 91.88 108 LYS A N 1
ATOM 890 C CA . LYS A 1 108 ? 6.887 -1.878 -13.652 1.00 91.88 108 LYS A CA 1
ATOM 891 C C . LYS A 1 108 ? 6.667 -2.375 -15.074 1.00 91.88 108 LYS A C 1
ATOM 893 O O . LYS A 1 108 ? 7.643 -2.593 -15.782 1.00 91.88 108 LYS A O 1
ATOM 898 N N . SER A 1 109 ? 5.414 -2.544 -15.491 1.00 94.19 109 SER A N 1
ATOM 899 C CA . SER A 1 109 ? 5.098 -2.932 -16.868 1.00 94.19 109 SER A CA 1
ATOM 900 C C . SER A 1 109 ? 5.629 -1.887 -17.842 1.00 94.19 109 SER A C 1
ATOM 902 O O . SER A 1 109 ? 6.371 -2.229 -18.752 1.00 94.19 109 SER A O 1
ATOM 904 N N . ALA A 1 110 ? 5.368 -0.603 -17.580 1.00 92.19 110 ALA A N 1
ATOM 905 C CA . ALA A 1 110 ? 5.862 0.486 -18.415 1.00 92.19 110 ALA A CA 1
ATOM 906 C C . ALA A 1 110 ? 7.401 0.544 -18.473 1.00 92.19 110 ALA A C 1
ATOM 908 O O . ALA A 1 110 ? 7.967 0.861 -19.519 1.00 92.19 110 ALA A O 1
ATOM 909 N N . GLN A 1 111 ? 8.094 0.224 -17.371 1.00 91.19 111 GLN A N 1
ATOM 910 C CA . GLN A 1 111 ? 9.556 0.089 -17.364 1.00 91.19 111 GLN A CA 1
ATOM 911 C C . GLN A 1 111 ? 10.024 -1.056 -18.271 1.00 91.19 111 GLN A C 1
ATOM 913 O O . GLN A 1 111 ? 10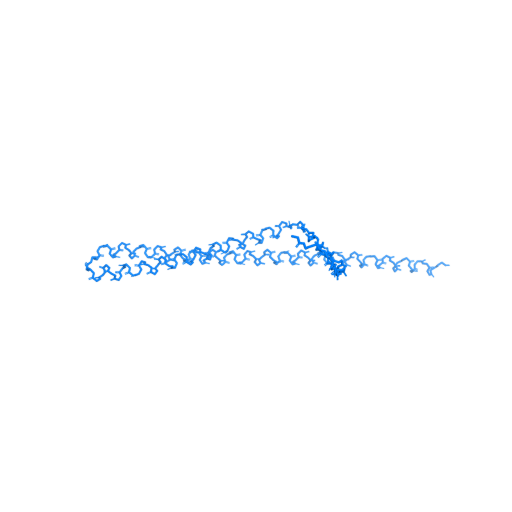.904 -0.845 -19.102 1.00 91.19 111 GLN A O 1
ATOM 918 N N . MET A 1 112 ? 9.410 -2.237 -18.160 1.00 92.25 112 MET A N 1
ATOM 919 C CA . MET A 1 112 ? 9.733 -3.388 -19.010 1.00 92.25 112 MET A CA 1
ATOM 920 C C . MET A 1 112 ? 9.450 -3.106 -20.491 1.00 92.25 112 MET A C 1
ATOM 922 O O . MET A 1 112 ? 10.260 -3.449 -21.350 1.00 92.25 112 MET A O 1
ATOM 926 N N . ASP A 1 113 ? 8.334 -2.442 -20.793 1.00 92.31 113 ASP A N 1
ATOM 927 C CA . ASP A 1 113 ? 7.963 -2.064 -22.157 1.00 92.31 113 ASP A CA 1
ATOM 928 C C . ASP A 1 113 ? 8.984 -1.086 -22.749 1.00 92.31 113 ASP A C 1
ATOM 930 O O . ASP A 1 113 ? 9.414 -1.246 -23.893 1.00 92.31 113 ASP A O 1
ATOM 934 N N . LYS A 1 114 ? 9.445 -0.112 -21.954 1.00 92.25 114 LYS A N 1
ATOM 935 C CA . LYS A 1 114 ? 10.510 0.814 -22.357 1.00 92.25 114 LYS A CA 1
ATOM 936 C C . LYS A 1 114 ? 11.814 0.075 -22.668 1.00 92.25 114 LYS A C 1
ATOM 938 O O . LYS A 1 114 ? 12.410 0.323 -23.715 1.00 92.25 114 LYS A O 1
ATOM 943 N N . GLU A 1 115 ? 12.246 -0.832 -21.795 1.00 91.56 115 GLU A N 1
ATOM 944 C CA . GLU A 1 115 ? 13.449 -1.647 -22.016 1.00 91.56 115 GLU A CA 1
ATOM 945 C C . GLU A 1 115 ? 13.317 -2.503 -23.286 1.00 91.56 115 GLU A C 1
ATOM 947 O O . GLU A 1 115 ? 14.238 -2.560 -24.103 1.00 91.56 115 GLU A O 1
ATOM 952 N N . CYS A 1 116 ? 12.145 -3.104 -23.512 1.00 93.69 116 CYS A N 1
ATOM 953 C CA . CYS A 1 116 ? 11.847 -3.859 -24.728 1.00 93.69 116 CYS A CA 1
ATOM 954 C C . CYS A 1 116 ? 11.972 -2.982 -25.985 1.00 93.69 116 CYS A C 1
ATOM 956 O O . CYS A 1 116 ? 12.640 -3.364 -26.950 1.00 93.69 116 CYS A O 1
ATOM 958 N N . MET A 1 117 ? 11.409 -1.769 -25.965 1.00 94.00 117 MET A N 1
ATOM 959 C CA . MET A 1 117 ? 11.528 -0.816 -27.074 1.00 94.00 117 MET A CA 1
ATOM 960 C C . MET A 1 117 ? 12.983 -0.413 -27.351 1.00 94.00 117 MET A C 1
ATOM 962 O O . ME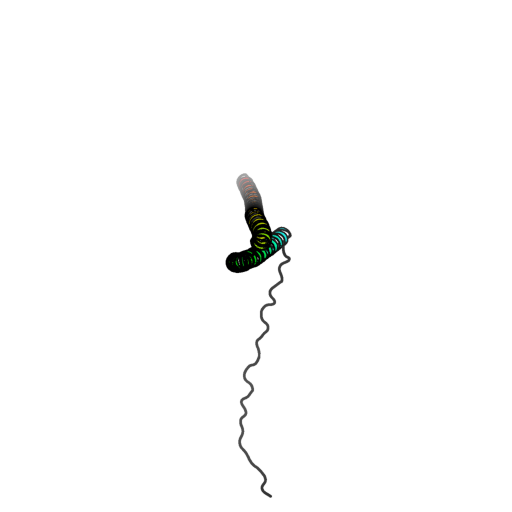T A 1 117 ? 13.372 -0.282 -28.515 1.00 94.00 117 MET A O 1
ATOM 966 N N . GLU A 1 118 ? 13.804 -0.233 -26.314 1.00 93.50 118 GLU A N 1
ATOM 967 C CA . GLU A 1 118 ? 15.233 0.072 -26.461 1.00 93.50 118 GLU A CA 1
ATOM 968 C C . GLU A 1 118 ? 15.997 -1.089 -27.117 1.00 93.50 118 GLU A C 1
ATOM 970 O O . GLU A 1 118 ? 16.768 -0.869 -28.058 1.00 93.50 118 GLU A O 1
ATOM 975 N N . VAL A 1 119 ? 15.729 -2.332 -26.703 1.00 93.25 119 VAL A N 1
ATOM 976 C CA . VAL A 1 119 ? 16.308 -3.536 -27.325 1.00 93.25 119 VAL A CA 1
ATOM 977 C C . VAL A 1 119 ? 15.894 -3.652 -28.793 1.00 93.25 119 VAL A C 1
ATOM 979 O O . VAL A 1 119 ? 16.748 -3.866 -29.656 1.00 93.25 119 VAL A O 1
ATOM 982 N N . MET A 1 120 ? 14.612 -3.450 -29.108 1.00 93.62 120 MET A N 1
ATOM 983 C CA . MET A 1 120 ? 14.113 -3.495 -30.488 1.00 93.62 120 MET A CA 1
ATOM 984 C C . MET A 1 120 ? 14.743 -2.412 -31.369 1.00 93.62 120 MET A C 1
ATOM 986 O O . MET A 1 120 ? 15.071 -2.669 -32.529 1.00 93.62 120 MET A O 1
ATOM 990 N N . LYS A 1 121 ? 14.954 -1.205 -30.833 1.00 95.19 121 LYS A N 1
ATOM 991 C CA . LYS A 1 121 ? 15.640 -0.122 -31.551 1.00 95.19 121 LYS A CA 1
ATOM 992 C C . LYS A 1 121 ? 17.086 -0.498 -31.875 1.00 95.19 121 LYS A C 1
ATOM 994 O O . LYS A 1 121 ? 17.527 -0.288 -33.004 1.00 95.19 121 LYS A O 1
ATOM 999 N N . ASN A 1 122 ? 17.800 -1.082 -30.915 1.00 93.44 122 ASN A N 1
ATOM 1000 C CA . ASN A 1 122 ? 19.169 -1.549 -31.124 1.00 93.44 122 ASN A CA 1
ATOM 1001 C C . ASN A 1 122 ? 19.227 -2.681 -32.157 1.00 93.44 122 ASN A C 1
ATOM 1003 O O . ASN A 1 122 ? 20.077 -2.642 -33.042 1.00 93.44 122 ASN A O 1
ATOM 1007 N N . ALA A 1 123 ? 18.286 -3.627 -32.110 1.00 90.25 123 ALA A N 1
ATOM 1008 C CA . ALA A 1 123 ? 18.172 -4.682 -33.114 1.00 90.25 123 ALA A CA 1
ATOM 1009 C C . ALA A 1 123 ? 17.905 -4.116 -34.521 1.00 90.25 123 ALA A C 1
ATOM 1011 O O . ALA A 1 123 ? 18.535 -4.544 -35.481 1.00 90.25 123 ALA A O 1
ATOM 1012 N N . ASN A 1 124 ? 17.030 -3.113 -34.658 1.00 93.62 124 ASN A N 1
ATOM 1013 C CA . ASN A 1 124 ? 16.768 -2.459 -35.946 1.00 93.62 124 ASN A CA 1
ATOM 1014 C C . ASN A 1 124 ? 18.017 -1.752 -36.499 1.00 93.62 124 ASN A C 1
ATOM 1016 O O . ASN A 1 124 ? 18.313 -1.867 -37.686 1.00 93.62 124 ASN A O 1
ATOM 1020 N N . ASN A 1 125 ? 18.765 -1.051 -35.643 1.00 92.44 125 ASN A N 1
ATOM 1021 C CA . ASN A 1 125 ? 20.024 -0.418 -36.039 1.00 92.44 125 ASN A CA 1
ATOM 1022 C C . ASN A 1 125 ? 21.057 -1.462 -36.480 1.00 92.44 125 ASN A C 1
ATOM 1024 O O . ASN A 1 125 ? 21.630 -1.325 -37.553 1.00 92.44 125 ASN A O 1
ATOM 1028 N N . PHE A 1 126 ? 21.213 -2.542 -35.715 1.00 90.56 126 PHE A N 1
ATOM 1029 C CA . PHE A 1 126 ? 22.108 -3.643 -36.062 1.00 90.56 126 PHE A CA 1
ATOM 1030 C C . PHE A 1 126 ? 21.743 -4.295 -37.403 1.00 90.56 126 PHE A C 1
ATOM 1032 O O . PHE A 1 126 ? 22.617 -4.530 -38.231 1.00 90.56 126 PHE A O 1
ATOM 1039 N N . LEU A 1 127 ? 20.452 -4.526 -37.662 1.00 91.00 127 LEU A N 1
ATOM 1040 C CA . LEU A 1 127 ? 19.985 -5.049 -38.949 1.00 91.00 127 LEU A CA 1
ATOM 1041 C C . LEU A 1 127 ? 20.289 -4.091 -40.109 1.00 91.00 127 LEU A C 1
ATOM 1043 O O . LEU A 1 127 ? 20.690 -4.545 -41.176 1.00 91.00 127 LEU A O 1
ATOM 1047 N N . LYS A 1 128 ? 20.147 -2.776 -39.906 1.00 91.69 128 LYS A N 1
ATOM 1048 C CA . LYS A 1 128 ? 20.533 -1.770 -40.910 1.00 91.69 128 LYS A CA 1
ATOM 1049 C C . LYS A 1 128 ? 22.032 -1.761 -41.175 1.00 91.69 128 LYS A C 1
ATOM 1051 O O . LYS A 1 128 ? 22.435 -1.557 -42.314 1.00 91.69 128 LYS A O 1
ATOM 1056 N N . ASP A 1 129 ? 22.844 -1.942 -40.141 1.00 89.00 129 ASP A N 1
ATOM 1057 C CA . ASP A 1 129 ? 24.298 -1.971 -40.281 1.00 89.00 129 ASP A CA 1
ATOM 1058 C C . ASP A 1 129 ? 24.755 -3.236 -41.017 1.00 89.00 129 ASP A C 1
ATOM 1060 O O . ASP A 1 129 ? 25.581 -3.138 -41.922 1.00 89.00 129 ASP A O 1
ATOM 1064 N N . ILE A 1 130 ? 24.147 -4.393 -40.723 1.00 86.25 130 ILE A N 1
ATOM 1065 C CA . ILE A 1 130 ? 24.342 -5.624 -41.506 1.00 86.25 130 ILE A CA 1
ATOM 1066 C C . ILE A 1 130 ? 23.941 -5.407 -42.962 1.00 86.25 130 ILE A C 1
ATOM 1068 O O . ILE A 1 130 ? 24.698 -5.759 -43.860 1.00 86.25 130 ILE A O 1
ATOM 1072 N N . GLN A 1 131 ? 22.764 -4.831 -43.208 1.00 83.00 131 GLN A N 1
ATOM 1073 C CA . GLN A 1 131 ? 22.276 -4.645 -44.570 1.00 83.00 131 GLN A CA 1
ATOM 1074 C C . GLN A 1 131 ? 23.214 -3.757 -45.396 1.00 83.00 131 GLN A C 1
ATOM 1076 O O . GLN A 1 131 ? 23.543 -4.102 -46.522 1.00 83.00 131 GLN A O 1
ATOM 1081 N N . LYS A 1 132 ? 23.730 -2.674 -44.804 1.00 84.81 132 LYS A N 1
ATOM 1082 C CA . LYS A 1 132 ? 24.742 -1.829 -45.453 1.00 84.81 132 LYS A CA 1
ATOM 1083 C C . LYS A 1 132 ? 26.053 -2.562 -45.724 1.00 84.81 132 LYS A C 1
ATOM 1085 O O . LYS A 1 132 ? 26.693 -2.260 -46.719 1.00 84.81 132 LYS A O 1
ATOM 1090 N N . ALA A 1 133 ? 26.483 -3.457 -44.833 1.00 78.81 133 ALA A N 1
ATOM 1091 C CA . ALA A 1 133 ? 27.697 -4.242 -45.049 1.00 78.81 133 ALA A CA 1
ATOM 1092 C C . ALA A 1 133 ? 27.535 -5.195 -46.244 1.00 78.81 133 ALA A C 1
ATOM 1094 O O . ALA A 1 133 ? 28.403 -5.226 -47.107 1.00 78.81 133 ALA A O 1
ATOM 1095 N N . ILE A 1 134 ? 26.388 -5.876 -46.341 1.00 76.44 134 ILE A N 1
ATOM 1096 C CA . ILE A 1 134 ? 26.058 -6.756 -47.474 1.00 76.44 134 ILE A CA 1
ATOM 1097 C C . ILE A 1 134 ? 26.024 -5.966 -48.792 1.00 76.44 134 ILE A C 1
ATOM 1099 O O . ILE A 1 134 ? 26.657 -6.372 -49.759 1.00 76.44 134 ILE A O 1
ATOM 1103 N N . ASP A 1 135 ? 25.363 -4.802 -48.815 1.00 73.62 135 ASP A N 1
ATOM 1104 C CA . ASP A 1 135 ? 25.282 -3.964 -50.021 1.00 73.62 135 ASP A CA 1
ATOM 1105 C C . ASP A 1 135 ? 26.667 -3.461 -50.502 1.00 73.62 135 ASP A C 1
ATOM 1107 O O . ASP A 1 135 ? 26.854 -3.198 -51.691 1.00 73.62 135 ASP A O 1
ATOM 1111 N N . ILE A 1 136 ? 27.642 -3.289 -49.596 1.00 62.88 136 ILE A N 1
ATOM 1112 C CA . ILE A 1 136 ? 29.017 -2.879 -49.940 1.00 62.88 136 ILE A CA 1
ATOM 1113 C C . ILE A 1 136 ? 29.811 -4.048 -50.526 1.00 62.88 136 ILE A C 1
ATOM 1115 O O . ILE A 1 136 ? 30.534 -3.848 -51.504 1.00 62.88 136 ILE A O 1
ATOM 1119 N N . ASP A 1 137 ? 29.688 -5.236 -49.937 1.00 60.62 137 ASP A N 1
ATOM 1120 C CA . ASP A 1 137 ? 30.397 -6.431 -50.398 1.00 60.62 137 ASP A CA 1
ATOM 1121 C C . ASP A 1 137 ? 29.900 -6.851 -51.798 1.00 60.62 137 ASP A C 1
ATOM 1123 O O . ASP A 1 137 ? 30.712 -7.070 -52.698 1.00 60.62 137 ASP A O 1
ATOM 1127 N N . ASP A 1 138 ? 28.584 -6.804 -52.046 1.00 57.28 138 ASP A N 1
ATOM 1128 C CA . ASP A 1 138 ? 27.993 -7.077 -53.369 1.00 57.28 138 ASP A CA 1
ATOM 1129 C C . ASP A 1 138 ? 28.436 -6.061 -54.448 1.00 57.28 138 ASP A C 1
ATOM 1131 O O . ASP A 1 138 ? 28.487 -6.382 -55.637 1.00 57.28 138 ASP A O 1
ATOM 1135 N N . ALA A 1 139 ? 28.779 -4.826 -54.063 1.00 56.56 139 ALA A N 1
ATOM 1136 C CA . ALA A 1 139 ? 29.289 -3.812 -54.989 1.00 56.56 139 ALA A CA 1
ATOM 1137 C C . ALA A 1 139 ? 30.777 -4.005 -55.345 1.00 56.56 139 ALA A C 1
ATOM 1139 O O . ALA A 1 139 ? 31.208 -3.527 -56.398 1.00 56.56 139 ALA A O 1
ATOM 1140 N N . GLN A 1 140 ? 31.562 -4.681 -54.497 1.00 53.62 140 GLN A N 1
ATOM 1141 C CA . GLN A 1 140 ? 32.979 -4.966 -54.762 1.00 53.62 140 GLN A CA 1
ATOM 1142 C C . GLN A 1 140 ? 33.176 -6.158 -55.704 1.00 53.62 140 GLN A C 1
ATOM 1144 O O . GLN A 1 140 ? 34.120 -6.136 -56.486 1.00 53.62 140 GLN A O 1
ATOM 1149 N N . ASP A 1 141 ? 32.267 -7.135 -55.703 1.00 55.56 141 ASP A N 1
ATOM 1150 C CA . ASP A 1 141 ? 32.341 -8.312 -56.586 1.00 55.56 141 ASP A CA 1
ATOM 1151 C C . ASP A 1 141 ? 31.958 -8.023 -58.059 1.00 55.56 141 ASP A C 1
ATOM 1153 O O . ASP A 1 141 ? 32.136 -8.879 -58.929 1.00 55.56 141 ASP A O 1
ATOM 1157 N N . ILE A 1 142 ? 31.439 -6.827 -58.375 1.00 50.78 142 ILE A N 1
ATOM 1158 C CA . ILE A 1 142 ? 30.999 -6.440 -59.734 1.00 50.78 142 ILE A CA 1
ATOM 1159 C C . ILE A 1 142 ? 32.105 -5.736 -60.561 1.00 50.78 142 ILE A C 1
ATOM 1161 O O . ILE A 1 142 ? 31.946 -5.592 -61.778 1.00 50.78 142 ILE A O 1
ATOM 1165 N N . ILE A 1 143 ? 33.222 -5.313 -59.956 1.00 41.56 143 ILE A N 1
ATOM 1166 C CA . ILE A 1 143 ? 34.344 -4.620 -60.637 1.00 41.56 143 ILE A CA 1
ATOM 1167 C C . ILE A 1 143 ? 35.514 -5.577 -60.867 1.00 41.56 143 ILE A C 1
ATOM 1169 O O . ILE A 1 143 ? 36.038 -5.584 -62.007 1.00 41.56 143 ILE A O 1
#

Mean predicted aligned error: 13.53 Å

Nearest PDB structures (foldseek):
  8a1g-assembly2_B  TM=9.265E-01  e=3.293E+00  Homo sapiens
  8qbw-assembly1_A  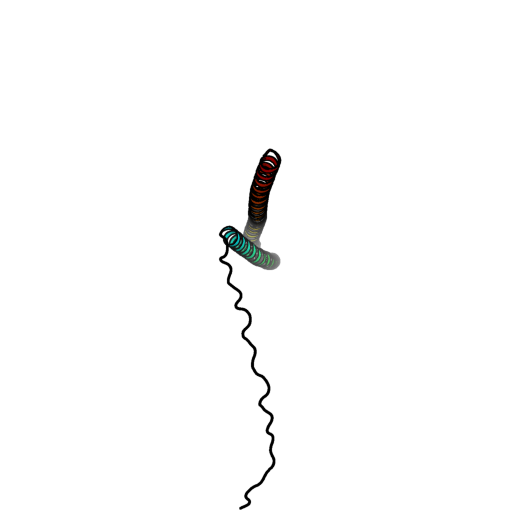TM=7.577E-01  e=2.553E+00  Nostoc punctiforme
  6zvs-assembly1_A  TM=5.758E-01  e=1.440E+00  Nostoc punctiforme
  8qbr-assembly1_A  TM=7.281E-01  e=2.900E+00  Nostoc punctiforme
  8qhw-assembly1_E  TM=3.429E-01  e=4.526E+00  Synechocystis sp. PCC 6803

Solvent-accessible surface area (backbone atoms only — not comparable to full-atom values): 8503 Å² total; per-residue (Å²): 141,88,82,86,88,85,82,86,83,90,81,86,88,76,84,91,83,83,84,83,70,83,77,74,76,77,71,82,77,48,72,69,56,52,52,49,50,53,52,50,53,49,49,53,48,51,53,54,49,48,54,54,51,51,55,48,44,56,51,47,50,55,50,35,56,50,28,54,76,69,67,39,57,74,60,27,52,54,50,50,54,52,42,54,51,52,53,54,50,46,52,55,50,52,56,52,45,53,53,51,54,50,51,52,50,52,55,50,48,53,50,52,52,49,53,50,50,53,52,51,50,51,51,52,50,52,51,52,54,50,52,54,50,52,58,51,54,63,60,61,78,76,114

pLDDT: mean 81.48, std 19.64, range [34.84, 96.06]

Sequence (143 aa):
MGNCFGGGHQSDELQQQQQNGPQKQRREITETERIEIDLKKTRDTLQRNKQKVSAQIDTVETVIKKLISEQRRDKAKKEFQKKQLYEKYLDNIEDKSIVIQKMIHEVKSAQMDKECMEVMKNANNFLKDIQKAIDIDDAQDII

Radius of gyration: 35.09 Å; Cα contacts (8 Å, |Δi|>4): 41; chains: 1; bounding box: 95×20×103 Å

Foldseek 3Di:
DDDDDDDDDPDPPDDPPDDPDPPPPPPDQDPLNVVLVVLVVVLVVLVVVLVVLVVVLVVLVVVLVVCVVVVVVVVSVVSVVVSVVSVVVSVVSVVVSVVSVVVSVVSVVVVVVVVVVVVVVVVVVVVVVVVVVVVVVVVVVVD